Protein AF-A0A1C5WB49-F1 (afdb_monomer)

Nearest PDB structures (foldseek):
  1l0n-assembly1_H  TM=3.037E-01  e=5.743E+00  Bos taurus

Mean predicted aligned error: 6.21 Å

Solvent-accessible surface area (backbone atoms only — not comparable to full-atom values): 4678 Å² total; per-residue (Å²): 130,86,83,75,57,42,94,68,78,84,86,57,67,69,57,60,60,71,40,64,85,48,57,73,67,60,38,50,54,48,54,52,34,51,51,41,30,57,32,67,66,44,80,69,95,56,60,80,91,35,72,68,32,56,52,45,58,53,51,53,49,51,50,55,66,74,60,60,83,72,75,87,82,119

Structure (mmCIF, N/CA/C/O backbone):
data_AF-A0A1C5WB49-F1
#
_entry.id   AF-A0A1C5WB49-F1
#
loop_
_atom_site.group_PDB
_atom_site.id
_atom_site.type_symbol
_atom_site.label_atom_id
_atom_site.label_alt_id
_atom_site.label_comp_id
_atom_site.label_asym_id
_atom_site.label_entity_id
_atom_site.label_seq_id
_atom_site.pdbx_PDB_ins_code
_atom_site.Cartn_x
_atom_site.Cartn_y
_atom_site.Cartn_z
_atom_site.occupancy
_atom_site.B_iso_or_equiv
_atom_site.auth_seq_id
_atom_site.a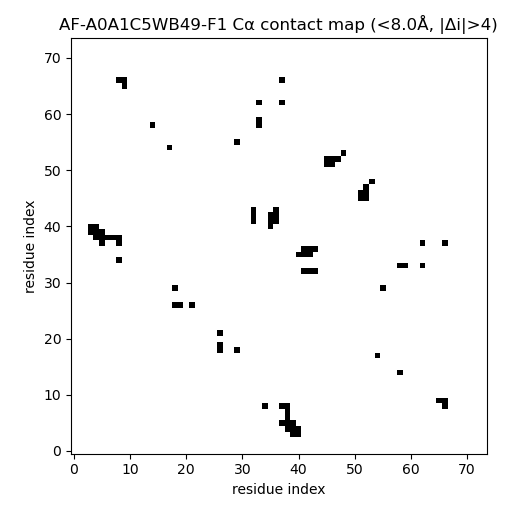uth_comp_id
_atom_site.auth_asym_id
_atom_site.auth_atom_id
_atom_site.pdbx_PDB_model_num
ATOM 1 N N . MET A 1 1 ? 13.427 8.002 -20.432 1.00 43.16 1 MET A N 1
ATOM 2 C CA . MET A 1 1 ? 13.131 7.369 -19.126 1.00 43.16 1 MET A CA 1
ATOM 3 C C . MET A 1 1 ? 13.188 5.863 -19.317 1.00 43.16 1 MET A C 1
ATOM 5 O O . MET A 1 1 ? 12.557 5.382 -20.248 1.00 43.16 1 MET A O 1
ATOM 9 N N . LYS A 1 2 ? 13.999 5.126 -18.542 1.00 39.28 2 LYS A N 1
ATOM 10 C CA . LYS A 1 2 ? 14.033 3.656 -18.644 1.00 39.28 2 LYS A CA 1
ATOM 11 C C . LYS A 1 2 ? 12.677 3.125 -18.184 1.00 39.28 2 LYS A C 1
ATOM 13 O O . LYS A 1 2 ? 12.296 3.353 -17.039 1.00 39.28 2 LYS A O 1
ATOM 18 N N . ASN A 1 3 ? 11.960 2.491 -19.104 1.00 42.28 3 ASN A N 1
ATOM 19 C CA . ASN A 1 3 ? 10.662 1.880 -18.873 1.00 42.28 3 ASN A CA 1
ATOM 20 C C . ASN A 1 3 ? 10.888 0.656 -17.967 1.00 42.28 3 ASN A C 1
ATOM 22 O O . ASN A 1 3 ? 11.160 -0.435 -18.452 1.00 42.28 3 ASN A O 1
ATOM 26 N N . ASN A 1 4 ? 10.884 0.861 -16.647 1.00 48.69 4 ASN A N 1
ATOM 27 C CA . ASN A 1 4 ? 10.974 -0.210 -15.646 1.00 48.69 4 ASN A CA 1
ATOM 28 C C . ASN A 1 4 ? 9.596 -0.867 -15.428 1.00 48.69 4 ASN A C 1
ATOM 30 O O . ASN A 1 4 ? 9.307 -1.314 -14.322 1.00 48.69 4 ASN A O 1
ATOM 34 N N . ALA A 1 5 ? 8.722 -0.844 -16.439 1.00 50.62 5 ALA A N 1
ATOM 35 C CA . ALA A 1 5 ? 7.380 -1.375 -16.314 1.00 50.62 5 ALA A CA 1
ATOM 36 C C . ALA A 1 5 ? 7.462 -2.900 -16.302 1.00 50.62 5 ALA A C 1
ATOM 38 O O . ALA A 1 5 ? 7.748 -3.530 -17.321 1.00 50.62 5 ALA A O 1
ATOM 39 N N . TYR A 1 6 ? 7.256 -3.497 -15.133 1.00 59.81 6 TYR A N 1
ATOM 40 C CA . TYR A 1 6 ? 6.940 -4.913 -15.070 1.00 59.81 6 TYR A CA 1
ATOM 41 C C . TYR A 1 6 ? 5.634 -5.105 -15.849 1.00 59.81 6 TYR A C 1
ATOM 43 O O . TYR A 1 6 ? 4.653 -4.425 -15.574 1.00 59.81 6 TYR A O 1
ATOM 51 N N . ASN A 1 7 ? 5.603 -6.002 -16.838 1.00 73.19 7 ASN A N 1
ATOM 52 C CA . ASN A 1 7 ? 4.381 -6.251 -17.622 1.00 73.19 7 ASN A CA 1
ATOM 53 C C . ASN A 1 7 ? 3.304 -7.009 -16.820 1.00 73.19 7 ASN A C 1
ATOM 55 O O . ASN A 1 7 ? 2.187 -7.196 -17.295 1.00 73.19 7 ASN A O 1
ATOM 59 N N . SER A 1 8 ? 3.651 -7.484 -15.624 1.00 79.75 8 SER A N 1
ATOM 60 C CA . SER A 1 8 ? 2.782 -8.239 -14.728 1.00 79.75 8 SER A CA 1
ATOM 61 C C . 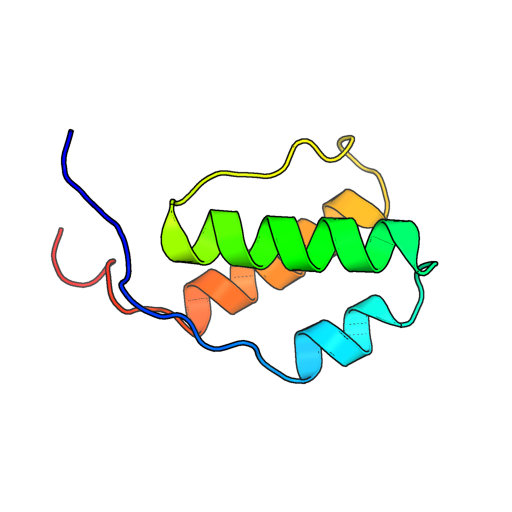SER A 1 8 ? 3.326 -8.192 -13.303 1.00 79.75 8 SER A C 1
ATOM 63 O O . SER A 1 8 ? 4.538 -8.096 -13.111 1.00 79.75 8 SER A O 1
ATOM 65 N N . PHE A 1 9 ? 2.449 -8.364 -12.319 1.00 86.12 9 PHE A N 1
ATOM 66 C CA . PHE A 1 9 ? 2.811 -8.594 -10.921 1.00 86.12 9 PHE A CA 1
ATOM 67 C C . PHE A 1 9 ? 1.901 -9.672 -10.323 1.00 86.12 9 PHE A C 1
ATOM 69 O O . PHE A 1 9 ? 0.822 -9.940 -10.858 1.00 86.12 9 PHE A O 1
ATOM 76 N N . VAL A 1 10 ? 2.328 -10.291 -9.222 1.00 88.44 10 VAL A N 1
ATOM 77 C CA . VAL A 1 10 ? 1.508 -11.261 -8.486 1.00 88.44 10 VAL A CA 1
ATOM 78 C C . VAL A 1 10 ? 0.830 -10.579 -7.303 1.00 88.44 10 VAL A C 1
ATOM 80 O O . VAL A 1 10 ? 1.485 -9.955 -6.466 1.00 88.44 10 VAL A O 1
ATOM 83 N N . PHE A 1 11 ? -0.492 -10.733 -7.215 1.00 90.75 11 PHE A N 1
ATOM 84 C CA . PHE A 1 11 ? -1.271 -10.323 -6.051 1.00 90.75 11 PHE A CA 1
ATOM 85 C C . PHE A 1 11 ? -1.442 -11.515 -5.100 1.00 90.75 11 PHE A C 1
ATOM 87 O O . PHE A 1 11 ? -2.132 -12.481 -5.425 1.00 90.75 11 PHE A O 1
ATOM 94 N N . HIS A 1 12 ? -0.813 -11.460 -3.926 1.00 90.06 12 HIS A N 1
ATOM 95 C CA . HIS A 1 12 ? -0.870 -12.543 -2.944 1.00 90.06 12 HIS A CA 1
ATOM 96 C C . HIS A 1 12 ? -2.108 -12.430 -2.044 1.00 90.06 12 HIS A C 1
ATOM 98 O O . HIS A 1 12 ? -2.513 -11.336 -1.649 1.00 90.06 12 HIS A O 1
ATOM 104 N N . GLY A 1 13 ? -2.684 -13.576 -1.658 1.00 93.62 13 GLY A N 1
ATOM 105 C CA . GLY A 1 13 ? -3.839 -13.630 -0.749 1.00 93.62 13 GLY A CA 1
ATOM 106 C C . GLY A 1 13 ? -3.579 -12.978 0.616 1.00 93.62 13 GLY A C 1
ATOM 107 O O . GLY A 1 13 ? -4.482 -12.370 1.185 1.00 93.62 13 GLY A O 1
ATOM 108 N N . SER A 1 14 ? -2.325 -12.988 1.080 1.00 92.75 14 SER A N 1
ATOM 109 C CA . SER A 1 14 ? -1.906 -12.311 2.313 1.00 92.75 14 SER A CA 1
ATOM 110 C C . SER A 1 14 ? -2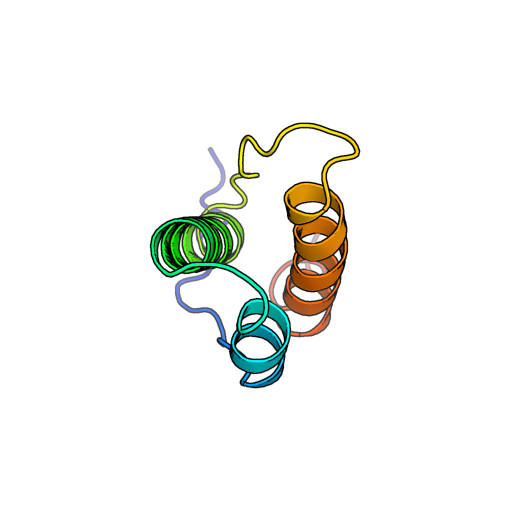.191 -10.804 2.293 1.00 92.75 14 SER A C 1
ATOM 112 O O . SER A 1 14 ? -2.486 -10.223 3.335 1.00 92.75 14 SER A O 1
ATOM 114 N N . TYR A 1 15 ? -2.175 -10.163 1.118 1.00 94.06 15 TYR A N 1
ATOM 115 C CA . TYR A 1 15 ? -2.523 -8.746 0.975 1.00 94.06 15 TYR A CA 1
ATOM 116 C C . TYR A 1 15 ? -4.011 -8.545 1.255 1.00 94.06 15 TYR A C 1
ATOM 118 O O . TYR A 1 15 ? -4.392 -7.668 2.023 1.00 94.06 15 TYR A O 1
ATOM 126 N N . TYR A 1 16 ? -4.858 -9.396 0.673 1.00 94.31 16 TYR A N 1
ATOM 127 C CA . TYR A 1 16 ? -6.304 -9.344 0.870 1.00 94.31 16 TYR A CA 1
ATOM 128 C C . TYR A 1 16 ? -6.692 -9.539 2.340 1.00 94.31 16 TYR A C 1
ATOM 130 O O . TYR A 1 16 ? -7.524 -8.784 2.847 1.00 94.31 16 TYR A O 1
ATOM 138 N N . GLU A 1 17 ? -6.079 -10.514 3.014 1.00 95.06 17 GLU A N 1
ATOM 139 C CA . GLU A 1 17 ? -6.313 -10.814 4.432 1.00 95.06 17 GLU A CA 1
ATOM 140 C C . GLU A 1 17 ? -5.924 -9.638 5.329 1.00 95.06 17 GLU A C 1
ATOM 142 O O . GLU A 1 17 ? -6.730 -9.184 6.142 1.00 95.06 17 GLU A O 1
ATOM 147 N N . ARG A 1 18 ? -4.720 -9.085 5.132 1.00 94.19 18 ARG A N 1
ATOM 148 C CA . ARG A 1 18 ? -4.203 -7.945 5.905 1.00 94.19 18 ARG A CA 1
ATOM 149 C C . ARG A 1 18 ? -5.100 -6.714 5.788 1.00 94.19 18 ARG A C 1
ATOM 151 O O . ARG A 1 18 ? -5.228 -5.949 6.735 1.00 94.19 18 ARG A O 1
ATOM 158 N N . LEU A 1 19 ? -5.710 -6.530 4.621 1.00 96.88 19 LEU A N 1
ATOM 159 C CA . LEU A 1 19 ? -6.541 -5.375 4.314 1.00 96.88 19 LEU A CA 1
ATOM 160 C C . LEU A 1 19 ? -7.979 -5.502 4.837 1.00 96.88 19 LEU A C 1
ATOM 162 O O . LEU A 1 19 ? -8.687 -4.500 4.840 1.00 96.88 19 LEU A O 1
ATOM 166 N N . GLN A 1 20 ? -8.423 -6.676 5.316 1.00 96.38 20 GLN A N 1
ATOM 167 C CA . GLN A 1 20 ? -9.798 -6.872 5.814 1.00 96.38 20 GLN A CA 1
ATOM 168 C C . GLN A 1 20 ? -10.158 -6.020 7.035 1.00 96.38 20 GLN A C 1
ATOM 170 O O . GLN A 1 20 ? -11.342 -5.819 7.291 1.00 96.38 20 GLN A O 1
ATOM 175 N N . VAL A 1 21 ? -9.166 -5.520 7.774 1.00 94.75 21 VAL A N 1
ATOM 176 C CA . VAL A 1 21 ? -9.395 -4.634 8.927 1.00 94.75 21 VAL A CA 1
ATOM 177 C C . VAL A 1 21 ? -9.899 -3.248 8.520 1.00 94.75 21 VAL A C 1
ATOM 179 O O . VAL A 1 21 ? -10.482 -2.549 9.342 1.00 94.75 21 VAL A O 1
ATOM 182 N N . PHE A 1 22 ? -9.693 -2.852 7.261 1.00 97.25 22 PHE A N 1
ATOM 183 C CA . PHE A 1 22 ? -10.068 -1.537 6.761 1.00 97.25 22 PHE A CA 1
ATOM 184 C C . PHE A 1 22 ? -11.434 -1.529 6.073 1.00 97.25 22 PHE A C 1
ATOM 186 O O . PHE A 1 22 ? -11.911 -2.536 5.536 1.00 97.25 22 PHE A O 1
ATOM 193 N N . ASP A 1 23 ? -12.039 -0.343 6.020 1.00 97.94 23 ASP A N 1
ATOM 194 C CA . ASP A 1 23 ? -13.242 -0.110 5.231 1.00 97.94 23 ASP A CA 1
ATOM 195 C C . ASP A 1 23 ? -13.007 -0.317 3.722 1.00 97.94 23 ASP A C 1
ATOM 197 O O . ASP A 1 23 ? -11.890 -0.464 3.217 1.00 97.94 23 ASP A O 1
ATOM 201 N N . ARG A 1 24 ? -14.105 -0.366 2.964 1.00 97.38 24 ARG A N 1
ATOM 202 C CA . ARG A 1 24 ? -14.054 -0.611 1.519 1.00 97.38 24 ARG A CA 1
ATOM 203 C C . ARG A 1 24 ? -13.233 0.440 0.770 1.00 97.38 24 ARG A C 1
ATOM 205 O O . ARG A 1 24 ? -12.534 0.072 -0.167 1.00 97.38 24 ARG A O 1
ATOM 212 N N . GLU A 1 25 ? -13.338 1.707 1.147 1.00 97.69 25 GLU A N 1
ATOM 213 C CA . GLU A 1 25 ? -12.672 2.805 0.446 1.00 97.69 25 GLU A CA 1
ATOM 214 C C . GLU A 1 25 ? -11.15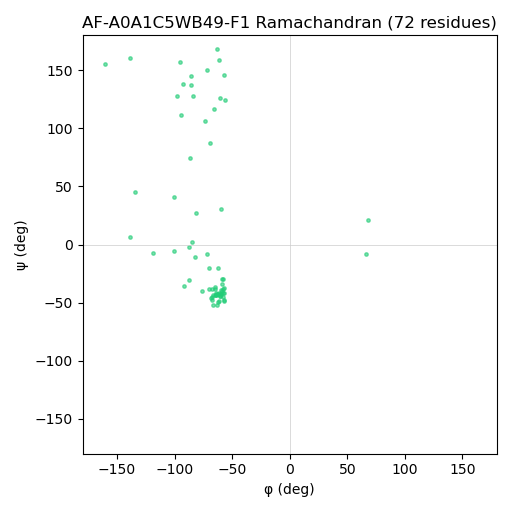4 2.712 0.610 1.00 97.69 25 GLU A C 1
ATOM 216 O O . GLU A 1 25 ? -10.408 2.702 -0.368 1.00 97.69 25 GLU A O 1
ATOM 221 N N . THR A 1 26 ? -10.701 2.512 1.842 1.00 97.12 26 THR A N 1
ATOM 222 C CA . THR A 1 26 ? -9.297 2.314 2.187 1.00 97.12 26 THR A CA 1
ATOM 223 C C . THR A 1 26 ? -8.733 1.068 1.507 1.00 97.12 26 THR A C 1
ATOM 225 O O . THR A 1 26 ? -7.641 1.120 0.943 1.00 97.12 26 THR A O 1
ATOM 228 N N . ARG A 1 27 ? -9.487 -0.042 1.462 1.00 97.81 27 ARG A N 1
ATOM 229 C CA . ARG A 1 27 ? -9.067 -1.249 0.726 1.00 97.81 27 ARG A CA 1
ATOM 230 C C . ARG A 1 27 ? -8.872 -0.994 -0.768 1.00 97.81 27 ARG A C 1
ATOM 232 O O . ARG A 1 27 ? -7.891 -1.472 -1.328 1.00 97.81 27 ARG A O 1
ATOM 239 N N . LEU A 1 28 ? -9.767 -0.238 -1.408 1.00 97.50 28 LEU A N 1
ATOM 240 C CA . LEU A 1 28 ? -9.629 0.111 -2.827 1.00 97.50 28 LEU A CA 1
ATOM 241 C C . LEU A 1 28 ? -8.383 0.967 -3.074 1.00 97.50 28 LEU A C 1
ATOM 243 O O . LEU A 1 28 ? -7.617 0.649 -3.981 1.00 97.50 28 LEU A O 1
ATOM 247 N N . ARG A 1 29 ? -8.123 1.962 -2.213 1.00 97.50 29 ARG A N 1
ATOM 248 C CA . ARG A 1 29 ? -6.892 2.772 -2.265 1.00 97.50 29 ARG A CA 1
ATOM 249 C C . ARG A 1 29 ? -5.634 1.909 -2.150 1.00 97.50 29 ARG A C 1
ATOM 251 O O . ARG A 1 29 ? -4.651 2.158 -2.839 1.00 97.50 29 ARG A O 1
ATOM 258 N N . PHE A 1 30 ? -5.657 0.871 -1.313 1.00 97.75 30 PHE A N 1
ATOM 259 C CA . PHE A 1 30 ? -4.551 -0.083 -1.231 1.00 97.75 30 PHE A CA 1
ATOM 260 C C . PHE A 1 30 ? -4.378 -0.916 -2.497 1.00 97.75 30 PHE A C 1
ATOM 262 O O . PHE A 1 30 ? -3.246 -1.123 -2.923 1.00 97.75 30 PHE A O 1
ATOM 269 N N . TYR A 1 31 ? -5.458 -1.417 -3.096 1.00 96.31 31 TYR A N 1
ATOM 270 C CA . TYR A 1 31 ? -5.346 -2.196 -4.331 1.00 96.31 31 TYR A CA 1
ATOM 271 C C . TYR A 1 31 ? -4.760 -1.360 -5.468 1.00 96.31 31 TYR A C 1
ATOM 273 O O . TYR A 1 31 ? -3.869 -1.837 -6.167 1.00 96.31 31 TYR A O 1
ATOM 281 N N . GLU A 1 32 ? -5.197 -0.109 -5.595 1.00 96.50 32 GLU A N 1
ATOM 282 C CA 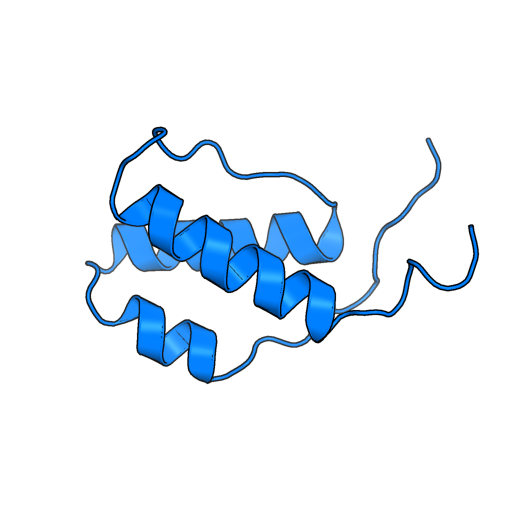. GLU A 1 32 ? -4.661 0.843 -6.567 1.00 96.50 32 GLU A CA 1
ATOM 283 C C . GLU A 1 32 ? -3.170 1.114 -6.309 1.00 96.50 32 GLU A C 1
ATOM 285 O O . GLU A 1 32 ? -2.345 0.905 -7.198 1.00 96.50 32 GLU A O 1
ATOM 290 N N . ALA A 1 33 ? -2.795 1.400 -5.057 1.00 96.38 33 ALA A N 1
ATOM 291 C CA . ALA A 1 33 ? -1.401 1.587 -4.655 1.00 96.38 33 ALA A CA 1
ATOM 292 C C . ALA A 1 33 ? -0.507 0.368 -4.949 1.00 96.38 33 ALA A C 1
ATOM 294 O O . ALA A 1 33 ? 0.621 0.518 -5.415 1.00 96.38 33 ALA A O 1
ATOM 295 N N . ILE A 1 34 ? -0.993 -0.855 -4.698 1.00 94.88 34 ILE A N 1
ATOM 296 C CA . ILE A 1 34 ? -0.249 -2.090 -4.990 1.00 94.88 34 ILE A CA 1
ATOM 297 C C . ILE A 1 34 ? -0.014 -2.227 -6.494 1.00 94.88 34 ILE A C 1
ATOM 299 O O . ILE A 1 34 ? 1.096 -2.574 -6.899 1.00 94.88 34 ILE A O 1
ATOM 303 N N . ILE A 1 35 ? -1.031 -1.957 -7.316 1.00 92.88 35 ILE A N 1
ATOM 304 C CA . ILE A 1 35 ? -0.937 -2.034 -8.778 1.00 92.88 35 ILE A CA 1
ATOM 305 C C . ILE A 1 35 ? 0.073 -1.003 -9.295 1.00 92.88 35 ILE A C 1
ATOM 307 O O . ILE A 1 35 ? 1.004 -1.366 -10.015 1.00 92.88 35 ILE A O 1
ATOM 311 N N . GLU A 1 36 ? -0.070 0.263 -8.901 1.00 93.38 36 GLU A N 1
ATOM 312 C CA . GLU A 1 36 ? 0.797 1.357 -9.350 1.00 93.38 36 GLU A CA 1
ATOM 313 C C . GLU A 1 36 ? 2.247 1.169 -8.904 1.00 93.38 36 GLU A C 1
ATOM 315 O O . GLU A 1 36 ? 3.178 1.334 -9.697 1.00 93.38 36 GLU A O 1
ATOM 320 N N . PHE A 1 37 ? 2.459 0.752 -7.659 1.00 91.94 37 PHE A N 1
ATOM 321 C CA . PHE A 1 37 ? 3.797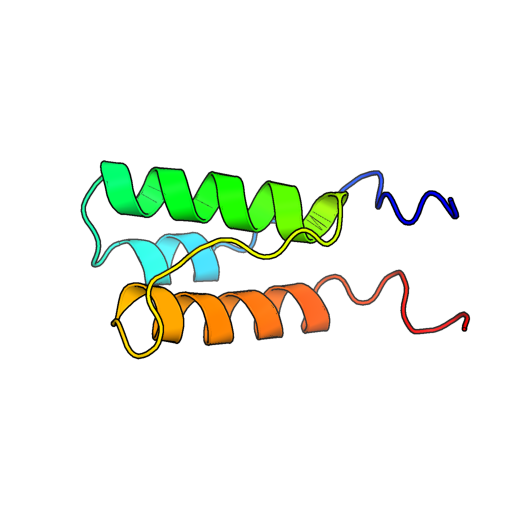 0.470 -7.163 1.00 91.94 37 PHE A CA 1
ATOM 322 C C . PHE A 1 37 ? 4.430 -0.718 -7.889 1.00 91.94 37 PHE A C 1
ATOM 324 O O . PHE A 1 37 ? 5.595 -0.655 -8.282 1.00 91.94 37 PHE A O 1
ATOM 331 N N . SER A 1 38 ? 3.667 -1.790 -8.114 1.00 89.00 38 SER A N 1
ATOM 332 C CA . SER A 1 38 ? 4.192 -3.000 -8.753 1.00 89.00 38 SER A CA 1
ATOM 333 C C . SER A 1 38 ? 4.502 -2.794 -10.235 1.00 89.00 38 SER A C 1
ATOM 335 O O . SER A 1 38 ? 5.496 -3.326 -10.721 1.00 89.00 38 SER A O 1
ATOM 337 N N . LEU A 1 39 ? 3.677 -2.033 -10.961 1.00 86.69 39 LEU A N 1
ATOM 338 C CA . LEU A 1 39 ? 3.831 -1.839 -12.406 1.00 86.69 39 LEU A CA 1
ATOM 339 C C . LEU A 1 39 ? 4.673 -0.611 -12.763 1.00 86.69 39 LEU A C 1
ATOM 341 O O . LEU A 1 39 ? 5.413 -0.652 -13.740 1.00 86.69 39 LEU A O 1
ATOM 345 N N . ALA A 1 40 ? 4.578 0.475 -11.996 1.00 87.25 40 ALA A N 1
ATOM 346 C CA . ALA A 1 40 ? 5.200 1.759 -12.324 1.00 87.25 40 ALA A CA 1
ATOM 347 C C . ALA A 1 40 ? 6.228 2.237 -11.283 1.00 87.25 40 ALA A C 1
ATOM 349 O O . ALA A 1 40 ? 6.935 3.215 -11.530 1.00 87.25 40 ALA A O 1
ATOM 350 N N . GLY A 1 41 ? 6.352 1.558 -10.137 1.00 88.25 41 GLY A N 1
ATOM 351 C CA . GLY A 1 41 ? 7.244 1.976 -9.051 1.00 88.25 41 GLY A CA 1
ATOM 352 C C . GLY A 1 41 ? 6.805 3.274 -8.367 1.00 88.25 41 GLY A C 1
ATOM 353 O O . GLY A 1 41 ? 7.642 3.952 -7.773 1.00 88.25 41 GLY A O 1
ATOM 354 N N . ILE A 1 42 ? 5.525 3.637 -8.484 1.00 91.06 42 ILE A N 1
ATOM 355 C CA . ILE A 1 42 ? 4.944 4.841 -7.883 1.00 91.06 42 ILE A CA 1
ATOM 356 C C . ILE A 1 42 ? 4.557 4.527 -6.435 1.00 91.06 42 ILE A C 1
ATOM 358 O O . ILE A 1 42 ? 3.891 3.533 -6.166 1.00 91.06 42 ILE A O 1
ATOM 362 N N . GLU A 1 43 ? 5.008 5.353 -5.492 1.00 93.31 43 GLU A N 1
ATOM 363 C CA . GLU A 1 43 ? 4.632 5.230 -4.079 1.00 93.31 43 GLU A CA 1
ATOM 364 C C . GLU A 1 43 ? 3.305 5.972 -3.829 1.00 93.31 43 GLU A C 1
ATOM 366 O O . GLU A 1 43 ? 3.149 7.092 -4.322 1.00 93.31 43 GLU A O 1
ATOM 371 N N . PRO A 1 44 ? 2.371 5.401 -3.050 1.00 95.75 44 PRO A N 1
ATOM 372 C CA . PRO A 1 44 ? 1.132 6.075 -2.682 1.00 95.75 44 PRO A CA 1
ATOM 373 C C . PRO A 1 44 ? 1.377 7.207 -1.677 1.00 95.75 44 PRO A C 1
ATOM 375 O O . PRO A 1 44 ? 2.257 7.122 -0.817 1.00 95.75 44 PRO A O 1
ATOM 378 N N . ASP A 1 45 ? 0.528 8.234 -1.725 1.00 95.81 45 ASP A N 1
ATOM 379 C CA . ASP A 1 45 ? 0.516 9.322 -0.743 1.00 95.81 45 ASP A CA 1
ATOM 380 C C . ASP A 1 45 ? -0.361 8.958 0.466 1.00 95.81 45 ASP A C 1
ATOM 382 O O . ASP A 1 45 ? -1.508 9.389 0.616 1.00 95.81 45 ASP A O 1
ATOM 386 N N . PHE A 1 46 ? 0.156 8.065 1.309 1.00 96.19 46 PHE A N 1
ATOM 387 C CA . PHE A 1 46 ? -0.445 7.767 2.605 1.00 96.19 46 PHE A CA 1
ATOM 388 C C . PHE A 1 46 ? 0.175 8.638 3.694 1.00 96.19 46 PHE A C 1
ATOM 390 O O . PHE A 1 46 ? 1.395 8.798 3.762 1.00 96.19 46 PHE A O 1
ATOM 397 N N . GLU A 1 47 ? -0.672 9.153 4.588 1.00 95.56 47 GLU A N 1
ATOM 398 C CA . GLU A 1 47 ? -0.240 9.973 5.716 1.00 95.56 47 GLU A CA 1
ATOM 399 C C . GLU A 1 47 ? 0.787 9.219 6.564 1.00 95.56 47 GLU A C 1
ATOM 401 O O . GLU A 1 47 ? 0.523 8.110 7.041 1.00 95.56 47 GLU A O 1
ATOM 406 N N . LYS A 1 48 ? 1.964 9.820 6.756 1.00 93.88 48 LYS A N 1
ATOM 407 C CA . LYS A 1 48 ? 3.043 9.216 7.542 1.00 93.88 48 LYS A CA 1
ATOM 408 C C . LYS A 1 48 ? 2.565 8.895 8.958 1.00 93.88 48 LYS A C 1
ATOM 410 O O . LYS A 1 48 ? 1.741 9.596 9.527 1.00 93.88 48 LYS A O 1
ATOM 415 N N . ASP A 1 49 ? 3.088 7.802 9.504 1.00 92.69 49 ASP A N 1
ATOM 416 C CA . ASP A 1 49 ? 2.784 7.277 10.844 1.00 92.69 49 ASP A CA 1
ATOM 417 C C . ASP A 1 49 ? 1.355 6.756 11.085 1.00 92.69 49 ASP A C 1
ATOM 419 O O . ASP A 1 49 ? 1.140 6.081 12.102 1.00 92.69 49 ASP A O 1
ATOM 423 N N . SER A 1 50 ? 0.428 6.950 10.136 1.00 94.94 50 SER A N 1
ATOM 424 C CA . SER A 1 50 ? -0.912 6.349 10.156 1.00 94.94 50 SER A CA 1
ATOM 425 C C . SER A 1 50 ? -0.869 4.816 10.115 1.00 94.94 50 SER A C 1
ATOM 427 O O . SER A 1 50 ? 0.103 4.198 9.666 1.00 94.94 50 SER A O 1
ATOM 429 N N . GLU A 1 51 ? -1.950 4.172 10.558 1.00 94.81 51 GLU A N 1
ATOM 430 C CA . GLU A 1 51 ? -2.104 2.716 10.446 1.00 94.81 51 GLU A CA 1
ATOM 431 C C . GLU A 1 51 ? -2.039 2.252 8.981 1.00 94.81 51 GLU A C 1
ATOM 433 O O . GLU A 1 51 ? -1.356 1.275 8.666 1.00 94.81 51 GLU A O 1
ATOM 438 N N . VAL A 1 52 ? -2.656 3.016 8.074 1.00 96.25 52 VAL A N 1
ATOM 439 C CA . VAL A 1 52 ? -2.600 2.798 6.621 1.00 96.25 52 VAL A CA 1
ATOM 440 C C . VAL A 1 52 ? -1.149 2.796 6.136 1.00 96.25 52 VAL A C 1
ATOM 442 O O . VAL A 1 52 ? -0.715 1.861 5.465 1.00 96.25 52 VAL A O 1
ATOM 445 N N . TYR A 1 53 ? -0.349 3.785 6.535 1.00 96.31 53 TYR A N 1
ATOM 446 C CA . TYR A 1 53 ? 1.057 3.850 6.143 1.00 96.31 53 TYR A CA 1
ATOM 447 C C . TYR A 1 53 ? 1.884 2.684 6.702 1.00 96.31 53 TYR A C 1
ATOM 449 O O . TYR A 1 53 ? 2.723 2.120 5.999 1.00 96.31 53 TYR A O 1
ATOM 457 N N . ARG A 1 54 ? 1.624 2.246 7.940 1.00 95.81 54 ARG A N 1
ATOM 458 C CA . ARG A 1 54 ? 2.303 1.076 8.531 1.00 95.81 54 ARG A CA 1
ATOM 459 C C . ARG A 1 54 ? 1.978 -0.216 7.784 1.00 95.81 54 ARG A C 1
ATOM 461 O O . ARG A 1 54 ? 2.881 -1.017 7.540 1.00 95.81 54 ARG A O 1
ATOM 468 N N . VAL A 1 55 ? 0.718 -0.414 7.394 1.00 96.56 55 VAL A N 1
ATOM 469 C CA . VAL A 1 55 ? 0.322 -1.567 6.571 1.00 96.56 55 VAL A CA 1
ATOM 470 C C . VAL A 1 55 ? 0.927 -1.470 5.172 1.00 96.56 55 VAL A C 1
ATOM 472 O O . VAL A 1 55 ? 1.420 -2.478 4.664 1.00 96.56 55 VAL A O 1
ATOM 475 N N . TRP A 1 5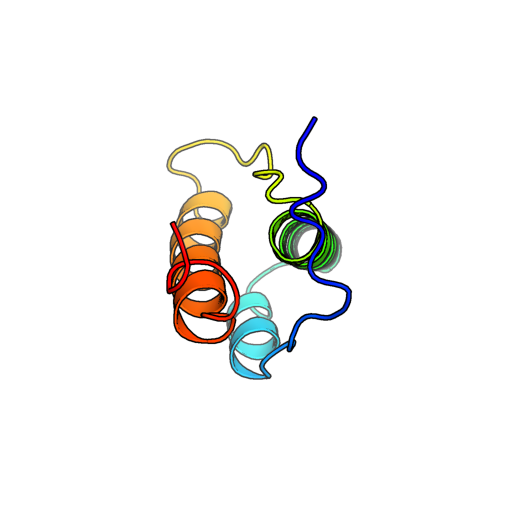6 ? 0.991 -0.271 4.587 1.00 96.88 56 TRP A N 1
ATOM 476 C CA . TRP A 1 56 ? 1.673 -0.054 3.313 1.00 96.88 56 TRP A CA 1
ATOM 477 C C . TRP A 1 56 ? 3.138 -0.475 3.360 1.00 96.88 56 TRP A C 1
ATOM 479 O O . TRP A 1 56 ? 3.567 -1.229 2.494 1.00 96.88 56 TRP A O 1
ATOM 489 N N . LEU A 1 57 ? 3.899 -0.070 4.379 1.00 95.88 57 LEU A N 1
ATOM 490 C CA . LEU A 1 57 ? 5.307 -0.465 4.503 1.00 95.88 57 LEU A CA 1
ATOM 491 C C . LEU A 1 57 ? 5.492 -1.987 4.527 1.00 95.88 57 LEU A C 1
ATO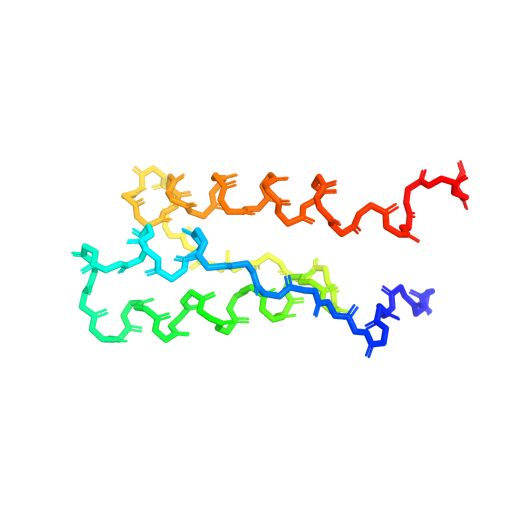M 493 O O . LEU A 1 57 ? 6.444 -2.497 3.935 1.00 95.88 57 LEU A O 1
ATOM 497 N N . TRP A 1 58 ? 4.578 -2.709 5.179 1.00 95.06 58 TRP A N 1
ATOM 498 C CA . TRP A 1 58 ? 4.595 -4.169 5.195 1.00 95.06 58 TRP A CA 1
ATOM 499 C C . TRP A 1 58 ? 4.311 -4.753 3.804 1.00 95.06 58 TRP A C 1
ATOM 501 O O . TRP A 1 58 ? 5.125 -5.516 3.286 1.00 95.06 58 TRP A O 1
ATOM 511 N N . ILE A 1 59 ? 3.215 -4.333 3.159 1.00 94.94 59 ILE A N 1
ATOM 512 C CA . ILE A 1 59 ? 2.840 -4.795 1.810 1.00 94.94 59 ILE A CA 1
ATOM 513 C C . ILE A 1 59 ? 3.937 -4.463 0.796 1.00 94.94 59 ILE A C 1
ATOM 515 O O . ILE A 1 59 ? 4.302 -5.298 -0.023 1.00 94.94 59 ILE A O 1
ATOM 519 N N . ARG A 1 60 ? 4.508 -3.262 0.864 1.00 93.38 60 ARG A N 1
ATOM 520 C CA . ARG A 1 60 ? 5.603 -2.811 0.005 1.00 93.38 60 ARG A CA 1
ATOM 521 C C . ARG A 1 60 ? 6.818 -3.730 0.092 1.00 93.38 60 ARG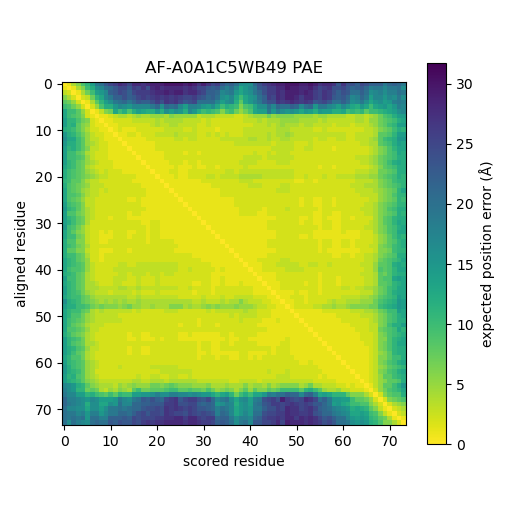 A C 1
ATOM 523 O O . ARG A 1 60 ? 7.439 -4.008 -0.933 1.00 93.38 60 ARG A O 1
ATOM 530 N N . ASN A 1 61 ? 7.179 -4.181 1.293 1.00 92.12 61 ASN A N 1
ATOM 531 C CA . ASN A 1 61 ? 8.293 -5.109 1.474 1.00 92.12 61 ASN A CA 1
ATOM 532 C C . ASN A 1 61 ? 7.967 -6.479 0.875 1.00 92.12 61 ASN A C 1
ATOM 534 O O . ASN A 1 61 ? 8.761 -6.987 0.091 1.00 92.12 61 ASN A O 1
ATOM 538 N N . GLU A 1 62 ? 6.771 -7.010 1.131 1.00 91.25 62 GLU A N 1
ATOM 539 C CA . GLU A 1 62 ? 6.300 -8.256 0.515 1.00 91.25 62 GLU A CA 1
ATOM 540 C C . GLU A 1 62 ? 6.285 -8.179 -1.016 1.00 91.25 62 GLU A C 1
ATOM 542 O O . GLU A 1 62 ? 6.759 -9.085 -1.695 1.00 91.25 62 GLU A O 1
ATOM 547 N N . VAL A 1 63 ? 5.778 -7.084 -1.590 1.00 89.56 63 VAL A N 1
ATOM 548 C CA . VAL A 1 63 ? 5.765 -6.875 -3.043 1.00 89.56 63 VAL A CA 1
ATOM 549 C C . VAL A 1 63 ? 7.190 -6.877 -3.590 1.00 89.56 63 VAL A C 1
ATOM 551 O O . VAL A 1 63 ? 7.445 -7.533 -4.597 1.00 89.56 63 VAL A O 1
ATOM 554 N N . LYS A 1 64 ? 8.134 -6.202 -2.923 1.00 87.12 64 LYS A N 1
ATOM 555 C CA . LYS A 1 64 ? 9.550 -6.203 -3.321 1.00 87.12 64 LYS A CA 1
ATOM 556 C C . LYS A 1 64 ? 10.202 -7.576 -3.201 1.00 87.12 64 LYS A C 1
ATOM 558 O O . LYS A 1 64 ? 11.064 -7.894 -4.017 1.00 87.12 64 LYS A O 1
ATOM 563 N N . GLU A 1 65 ? 9.842 -8.355 -2.187 1.00 85.75 65 GLU A N 1
ATOM 564 C CA . GLU A 1 65 ? 10.416 -9.675 -1.938 1.00 85.75 65 GLU A CA 1
ATOM 565 C C . GLU A 1 65 ? 9.871 -10.744 -2.884 1.00 85.75 65 GLU A C 1
ATOM 567 O O . GLU A 1 65 ? 10.643 -11.565 -3.385 1.00 85.75 65 GLU A O 1
ATOM 572 N N . ASN A 1 66 ? 8.572 -10.691 -3.170 1.00 79.25 66 ASN A N 1
ATOM 573 C CA . ASN A 1 66 ? 7.876 -11.686 -3.977 1.00 79.25 66 ASN A CA 1
ATOM 574 C C . ASN A 1 66 ? 7.931 -11.360 -5.476 1.00 79.25 66 ASN A C 1
ATOM 576 O O . ASN A 1 66 ? 8.005 -12.268 -6.300 1.00 79.25 66 ASN A O 1
ATOM 580 N N . ASN A 1 67 ? 7.991 -10.077 -5.853 1.00 72.50 67 ASN A N 1
ATOM 581 C CA . ASN A 1 67 ? 8.141 -9.639 -7.246 1.00 72.50 67 ASN A CA 1
ATOM 582 C C . ASN A 1 67 ? 9.593 -9.229 -7.573 1.00 72.50 67 ASN A C 1
ATOM 584 O O . ASN A 1 67 ? 9.818 -8.259 -8.297 1.00 72.50 67 ASN A O 1
ATOM 588 N N . LYS A 1 68 ? 10.595 -9.978 -7.073 1.00 63.94 68 LYS A N 1
ATOM 589 C CA . LYS A 1 68 ? 12.059 -9.799 -7.281 1.00 63.94 68 LYS A CA 1
ATOM 590 C C . LYS A 1 68 ? 12.554 -9.871 -8.747 1.00 63.94 68 LYS A C 1
ATOM 592 O O . LYS A 1 68 ? 13.695 -10.245 -9.001 1.00 63.94 68 LYS A O 1
ATOM 597 N N . PHE A 1 69 ? 11.764 -9.482 -9.741 1.00 51.34 69 PHE A N 1
ATOM 598 C CA . PHE A 1 69 ? 12.116 -9.624 -11.157 1.00 51.34 69 PHE A CA 1
ATOM 599 C C . PHE A 1 69 ? 12.966 -8.486 -11.755 1.00 51.34 69 PHE A C 1
ATOM 601 O O . PHE A 1 69 ? 13.278 -8.545 -12.939 1.00 51.34 69 PHE A O 1
ATOM 608 N N . GLY A 1 70 ? 13.387 -7.468 -10.989 1.00 50.41 70 GLY A N 1
ATOM 609 C CA . GLY A 1 70 ? 14.139 -6.329 -11.559 1.00 50.41 70 GLY A CA 1
ATOM 610 C C . GLY A 1 70 ? 15.321 -5.784 -10.756 1.00 50.41 70 GLY A C 1
ATOM 611 O O . GLY A 1 70 ? 15.901 -4.779 -11.161 1.00 50.41 70 GLY A O 1
ATOM 612 N N . LEU A 1 71 ? 15.720 -6.425 -9.651 1.00 46.16 71 LEU A N 1
ATOM 613 C CA . LEU A 1 71 ? 16.913 -6.025 -8.879 1.00 46.16 71 LEU A CA 1
ATOM 614 C C . LEU A 1 71 ? 18.160 -6.883 -9.158 1.00 46.16 71 LEU A C 1
ATOM 616 O O . LEU A 1 71 ? 19.232 -6.545 -8.673 1.00 46.16 71 LEU A O 1
ATOM 620 N N . LEU A 1 72 ? 18.050 -7.954 -9.953 1.00 41.31 72 LEU A N 1
ATOM 621 C CA . LEU A 1 72 ? 19.181 -8.836 -10.292 1.00 41.31 72 LEU A CA 1
ATOM 622 C C . LEU A 1 72 ? 19.992 -8.391 -11.526 1.00 41.31 72 LEU A C 1
ATOM 624 O O . LEU A 1 72 ? 20.994 -9.023 -11.842 1.00 41.31 72 LEU A O 1
ATOM 628 N N . PHE A 1 73 ? 19.603 -7.306 -12.205 1.00 41.50 73 PHE A N 1
ATOM 629 C CA . PHE A 1 73 ? 20.306 -6.800 -13.395 1.00 41.50 73 PHE A CA 1
ATOM 630 C C . PHE A 1 73 ? 20.523 -5.277 -13.367 1.00 41.50 73 PHE A C 1
ATOM 632 O O . PHE A 1 73 ? 20.276 -4.588 -14.361 1.00 41.50 73 PHE A O 1
ATOM 639 N N . ARG A 1 74 ? 20.967 -4.730 -12.231 1.00 40.25 74 ARG A N 1
ATOM 640 C CA . ARG A 1 74 ? 21.564 -3.388 -12.180 1.00 40.25 74 ARG A CA 1
ATOM 641 C C . ARG A 1 74 ? 22.997 -3.450 -11.695 1.00 40.25 74 ARG A C 1
ATOM 643 O O . ARG A 1 74 ? 23.236 -4.185 -10.717 1.00 40.25 74 ARG A O 1
#

Radius of gyration: 12.65 Å; Cα contacts (8 Å, |Δi|>4): 43; chains: 1; bounding box: 36×24×30 Å

Sequence (74 aa):
MKNNAYNSFVFHGSYYERLQVFDRETRLRFYEAIIEFSLAGIEPDFEKDSEVYRVWLWIRNEVKENNKFGLLFR

Secondary structure (DSSP, 8-state):
------S-----HHHHHHHTTS-HHHHHHHHHHHHHHHHH-PPP-PPTTSHHHHHHHHHHHHHHHHT-SSSS--

Foldseek 3Di:
DPQPFDPDFDDDVVLVVLCPVDDPVLSVLVVVQLNCCLGPVDHDPDDPPDPSVVSSVVVSVVRCVRVVPPPPPD

pLDDT: mean 84.77, std 18.14, range [39.28, 97.94]